Protein AF-A0A553HRM6-F1 (afdb_monomer_lite)

Sequence (158 aa):
MHLTSLVSAALALACGVYSIPKHFFEPLDFATGSVCDDTSWNLNSNARVPLVSDCEKLEQEMQNNRKKGFKLYGWQQDKDDAFLPIVFIGSCVFGVKVLNANNAPAIIANGDIADILHDAIRSYTNGNQVSAVMGDMTCRAYWGDYSQQGISWSIYNW

Foldseek 3Di:
DDDDDDDDDDPPPPPPPPPDPLKDKDKDFAPFLWFWDDKDKDFPVPFAWFFLVFLVVLLVVLVVQSRMWIWMDRDDADDPDDFQFDDGGDFKTKGKDWHHDDPFTFIGTSSNVSVVSVCQSVPQDDDRTRGKMKIKIWGDGPDDPDDIIIMIMIIGGD

Structure (mmCIF, N/CA/C/O backbone):
data_AF-A0A553HRM6-F1
#
_entry.id   AF-A0A553HRM6-F1
#
loop_
_atom_site.group_PDB
_atom_site.id
_atom_site.type_symbol
_atom_site.label_atom_id
_atom_site.label_alt_id
_atom_site.label_comp_id
_atom_site.label_asym_id
_atom_site.label_entity_id
_atom_site.label_seq_id
_atom_site.pdbx_PDB_ins_code
_atom_site.Cartn_x
_atom_site.Cartn_y
_atom_site.Cartn_z
_atom_site.occupancy
_atom_site.B_iso_or_equiv
_atom_site.auth_seq_id
_atom_site.auth_comp_id
_atom_site.auth_asym_id
_atom_site.auth_atom_id
_atom_site.pdbx_PDB_model_num
ATOM 1 N N . MET A 1 1 ? -48.644 -35.900 -49.454 1.00 40.00 1 MET A N 1
ATOM 2 C CA . MET A 1 1 ? -47.309 -35.284 -49.638 1.00 40.00 1 MET A CA 1
ATOM 3 C C . MET A 1 1 ? -47.235 -34.109 -48.674 1.00 40.00 1 MET A C 1
ATOM 5 O O . MET A 1 1 ? -47.969 -33.159 -48.871 1.00 40.00 1 MET A O 1
ATOM 9 N N . HIS A 1 2 ? -46.786 -34.327 -47.439 1.00 34.66 2 HIS A N 1
ATOM 10 C CA . HIS A 1 2 ? -45.392 -34.279 -46.962 1.00 34.66 2 HIS A CA 1
ATOM 11 C C . HIS A 1 2 ? -44.748 -32.881 -46.996 1.00 34.66 2 HIS A C 1
ATOM 13 O O . HIS A 1 2 ? -44.438 -32.402 -48.077 1.00 34.66 2 HIS A O 1
ATOM 19 N N . LEU A 1 3 ? -44.460 -32.387 -45.774 1.00 36.47 3 LEU A N 1
ATOM 20 C CA . LEU A 1 3 ? -43.343 -31.518 -45.349 1.00 36.47 3 LEU A CA 1
ATOM 21 C C . LEU A 1 3 ? -43.366 -30.058 -45.879 1.00 36.47 3 LEU A C 1
ATOM 23 O O . LEU A 1 3 ? -43.748 -29.808 -47.005 1.00 36.47 3 LEU A O 1
ATOM 27 N N . THR A 1 4 ? -42.998 -29.008 -45.138 1.00 43.38 4 THR A N 1
ATOM 28 C CA . THR A 1 4 ? -42.151 -28.916 -43.939 1.00 43.38 4 THR A CA 1
ATOM 29 C C . THR A 1 4 ? -42.339 -27.556 -43.266 1.00 43.38 4 THR A C 1
ATOM 31 O O . THR A 1 4 ? -42.417 -26.530 -43.934 1.00 43.38 4 THR A O 1
ATOM 34 N N . SER A 1 5 ? -42.350 -27.578 -41.936 1.00 46.34 5 SER A N 1
ATOM 35 C CA . SER A 1 5 ? -42.181 -26.429 -41.047 1.00 46.34 5 SER A CA 1
ATOM 36 C C . SER A 1 5 ? -40.773 -25.834 -41.200 1.00 46.34 5 SER A C 1
ATOM 38 O O . SER A 1 5 ? -39.804 -26.590 -41.259 1.00 46.34 5 SER A O 1
ATOM 40 N N . LEU A 1 6 ? -40.647 -24.506 -41.226 1.00 43.09 6 LEU A N 1
ATOM 41 C CA . LEU A 1 6 ? -39.373 -23.799 -41.055 1.00 43.09 6 LEU A CA 1
ATOM 42 C C . LEU A 1 6 ? -39.512 -22.864 -39.852 1.00 43.09 6 LEU A C 1
ATOM 44 O O . LEU A 1 6 ? -39.965 -21.728 -39.959 1.00 43.09 6 LEU A O 1
ATOM 48 N N . VAL A 1 7 ? -39.147 -23.389 -38.682 1.00 49.72 7 VAL A N 1
ATOM 49 C CA . VAL A 1 7 ? -38.871 -22.590 -37.488 1.00 49.72 7 VAL A CA 1
ATOM 50 C C . VAL A 1 7 ? -37.457 -22.043 -37.650 1.00 49.72 7 VAL A C 1
ATOM 52 O O . VAL A 1 7 ? -36.483 -22.784 -37.532 1.00 49.72 7 VAL A O 1
ATOM 55 N N . SER A 1 8 ? -37.337 -20.752 -37.945 1.00 47.84 8 SER A N 1
ATOM 56 C CA . SER A 1 8 ? -36.052 -20.056 -37.917 1.00 47.84 8 SER A CA 1
ATOM 57 C C . SER A 1 8 ? -35.619 -19.862 -36.465 1.00 47.84 8 SER A C 1
ATOM 59 O O . SER A 1 8 ? -36.085 -18.952 -35.783 1.00 47.84 8 SER A O 1
ATOM 61 N N . ALA A 1 9 ? -34.728 -20.726 -35.983 1.00 50.19 9 ALA A N 1
ATOM 62 C CA . ALA A 1 9 ? -34.003 -20.501 -34.741 1.00 50.19 9 ALA A CA 1
ATOM 63 C C . ALA A 1 9 ? -32.902 -19.462 -34.998 1.00 50.19 9 ALA A C 1
ATOM 65 O O . ALA A 1 9 ? -31.855 -19.771 -35.566 1.00 50.19 9 ALA A O 1
ATOM 66 N N . ALA A 1 10 ? -33.144 -18.213 -34.600 1.00 49.62 10 ALA A N 1
ATOM 67 C CA . ALA A 1 10 ? -32.094 -17.209 -34.517 1.00 49.62 10 ALA A CA 1
ATOM 68 C C . ALA A 1 10 ? -31.226 -17.517 -33.288 1.00 49.62 10 ALA A C 1
ATOM 70 O O . ALA A 1 10 ? -31.599 -17.219 -32.154 1.00 49.62 10 ALA A O 1
ATOM 71 N N . LEU A 1 11 ? -30.074 -18.151 -33.512 1.00 49.00 11 LEU A N 1
ATOM 72 C CA . LEU A 1 11 ? -29.038 -18.300 -32.497 1.00 49.00 11 LEU A CA 1
ATOM 73 C C . LEU A 1 11 ? -28.347 -16.937 -32.328 1.00 49.00 11 LEU A C 1
ATOM 75 O O . LEU A 1 11 ? -27.431 -16.590 -33.071 1.00 49.00 11 LEU A O 1
ATOM 79 N N . ALA A 1 12 ? -28.815 -16.131 -31.376 1.00 53.94 12 ALA A N 1
ATOM 80 C CA . ALA A 1 12 ? -28.085 -14.949 -30.942 1.00 53.94 12 ALA A CA 1
ATOM 81 C C . ALA A 1 12 ? -26.863 -15.412 -30.134 1.00 53.94 12 ALA A C 1
ATOM 83 O O . ALA A 1 12 ? -26.964 -15.727 -28.949 1.00 53.94 12 ALA A O 1
ATOM 84 N N . LEU A 1 13 ? -25.705 -15.482 -30.793 1.00 48.56 13 LEU A N 1
ATOM 85 C CA . LEU A 1 13 ? -24.406 -15.543 -30.132 1.00 48.56 13 LEU A CA 1
ATOM 86 C C . LEU A 1 13 ? -24.224 -14.237 -29.354 1.00 48.56 13 LEU A C 1
ATOM 88 O O . LEU A 1 13 ? -23.758 -13.233 -29.889 1.00 48.56 13 LEU A O 1
ATOM 92 N N . ALA A 1 14 ? -24.619 -14.245 -28.083 1.00 53.94 14 ALA A N 1
ATOM 93 C CA . ALA A 1 14 ? -24.162 -13.262 -27.121 1.00 53.94 14 ALA A CA 1
ATOM 94 C C . ALA A 1 14 ? -22.661 -13.499 -26.907 1.00 53.94 14 ALA A C 1
ATOM 96 O O . ALA A 1 14 ? -22.247 -14.178 -25.969 1.00 53.94 14 ALA A O 1
ATOM 97 N N . CYS A 1 15 ? -21.834 -12.974 -27.812 1.00 47.84 15 CYS A N 1
ATOM 98 C CA . CYS A 1 15 ? -20.437 -12.715 -27.511 1.00 47.84 15 CYS A CA 1
ATOM 99 C C . CYS A 1 15 ? -20.444 -11.696 -26.375 1.00 47.84 15 CYS A C 1
ATOM 101 O O . CYS A 1 15 ? -20.604 -10.497 -26.605 1.00 47.84 15 CYS A O 1
ATOM 103 N N . GLY A 1 16 ? -20.364 -12.193 -25.140 1.00 46.38 16 GLY A N 1
ATOM 104 C CA . GLY A 1 16 ? -20.125 -11.362 -23.976 1.00 46.38 16 GLY A CA 1
ATOM 105 C C . GLY A 1 16 ? -18.914 -10.497 -24.282 1.00 46.38 16 GLY A C 1
ATOM 106 O O . GLY A 1 16 ? -17.826 -11.014 -24.535 1.00 46.38 16 GLY A O 1
ATOM 107 N N . VAL A 1 17 ? -19.120 -9.184 -24.328 1.00 47.22 17 VAL A N 1
ATOM 108 C CA . VAL A 1 17 ? -18.020 -8.231 -24.352 1.00 47.22 17 VAL A CA 1
ATOM 109 C C . VAL A 1 17 ? -17.290 -8.456 -23.036 1.00 47.22 17 VAL A C 1
ATOM 111 O O . VAL A 1 17 ? -17.772 -8.063 -21.976 1.00 47.22 17 VAL A O 1
ATOM 114 N N . TYR A 1 18 ? -16.180 -9.186 -23.089 1.00 42.62 18 TYR A N 1
ATOM 115 C CA . TYR A 1 18 ? -15.303 -9.367 -21.948 1.00 42.62 18 TYR A CA 1
ATOM 116 C C . TYR A 1 18 ? -14.700 -7.989 -21.671 1.00 42.62 18 TYR A C 1
ATOM 118 O O . TYR A 1 18 ? -13.735 -7.578 -22.313 1.00 42.62 18 TYR A O 1
ATOM 126 N N . SER A 1 19 ? -15.341 -7.214 -20.794 1.00 45.19 19 SER A N 1
ATOM 127 C CA . SER A 1 19 ? -14.772 -5.971 -20.287 1.00 45.19 19 SER A CA 1
ATOM 128 C C . SER A 1 19 ? -13.563 -6.365 -19.449 1.00 45.19 19 SER A C 1
ATOM 130 O O . SER A 1 19 ? -13.701 -6.702 -18.275 1.00 45.19 19 SER A O 1
ATOM 132 N N . ILE A 1 20 ? -12.386 -6.387 -20.073 1.00 49.75 20 ILE A N 1
ATOM 133 C CA . ILE A 1 20 ? -11.106 -6.527 -19.378 1.00 49.75 20 ILE A CA 1
ATOM 134 C C . ILE A 1 20 ? -11.091 -5.447 -18.284 1.00 49.75 20 ILE A C 1
ATOM 136 O O . ILE A 1 20 ? -11.426 -4.296 -18.593 1.00 49.75 20 ILE A O 1
ATOM 140 N N . PRO A 1 21 ? -10.775 -5.778 -17.017 1.00 53.69 21 PRO A N 1
ATOM 141 C CA . PRO A 1 21 ? -10.611 -4.768 -15.981 1.00 53.69 21 PRO A CA 1
ATOM 142 C C . PRO A 1 21 ? -9.687 -3.672 -16.507 1.00 53.69 21 PRO A C 1
ATOM 144 O O . PRO A 1 21 ? -8.588 -3.973 -16.972 1.00 53.69 21 PRO A O 1
ATOM 147 N N . LYS A 1 22 ? -10.142 -2.411 -16.476 1.00 75.62 22 LYS A N 1
ATOM 148 C CA . LYS A 1 22 ? -9.363 -1.283 -17.011 1.00 75.62 22 LYS A CA 1
ATOM 149 C C . LYS A 1 22 ? -7.968 -1.237 -16.371 1.00 75.62 22 LYS A C 1
ATOM 151 O O . LYS A 1 22 ? -7.009 -0.908 -17.056 1.00 75.62 22 LYS A O 1
ATOM 156 N N . HIS A 1 23 ? -7.864 -1.643 -15.102 1.00 85.69 23 HIS A N 1
ATOM 157 C CA . HIS A 1 23 ? -6.617 -1.774 -14.354 1.00 85.69 23 HIS A CA 1
ATOM 158 C C . HIS A 1 23 ? -6.512 -3.158 -13.718 1.00 85.69 23 HIS A C 1
ATOM 160 O O . HIS A 1 23 ? -7.509 -3.705 -13.243 1.00 85.69 23 HIS A O 1
ATOM 166 N N . PHE A 1 24 ? -5.303 -3.705 -13.679 1.00 89.38 24 PHE A N 1
ATOM 167 C CA . PHE A 1 24 ? -5.020 -4.980 -13.030 1.00 89.38 24 PHE A CA 1
ATOM 168 C C . PHE A 1 24 ? -3.597 -4.996 -12.473 1.00 89.38 24 PHE A C 1
ATOM 170 O O . PHE A 1 24 ? -2.785 -4.113 -12.763 1.00 89.38 24 PHE A O 1
ATOM 177 N N . PHE A 1 25 ? -3.305 -6.008 -11.661 1.00 93.12 25 PHE A N 1
ATOM 178 C CA . PHE A 1 25 ? -1.984 -6.227 -11.099 1.00 93.12 25 PHE A CA 1
ATOM 179 C C . PHE A 1 25 ? -1.542 -7.678 -11.264 1.00 93.12 25 PHE A C 1
ATOM 181 O O . PHE A 1 25 ? -2.366 -8.590 -11.319 1.00 93.12 25 PHE A O 1
ATOM 188 N N . GLU A 1 26 ? -0.231 -7.884 -11.310 1.00 94.44 26 GLU A N 1
ATOM 189 C CA . GLU A 1 26 ? 0.388 -9.210 -11.319 1.00 94.44 26 GLU A CA 1
ATOM 190 C C . GLU A 1 26 ? 1.383 -9.329 -10.160 1.00 94.44 26 GLU A C 1
ATOM 192 O O . GLU A 1 26 ? 2.119 -8.370 -9.908 1.00 94.44 26 GLU A O 1
ATOM 197 N N . PRO A 1 27 ? 1.453 -10.478 -9.464 1.00 95.81 27 PRO A N 1
ATOM 198 C CA . PRO A 1 27 ? 2.465 -10.708 -8.439 1.00 95.81 27 PRO A CA 1
ATOM 199 C C . PRO A 1 27 ? 3.894 -10.599 -8.987 1.00 95.81 27 PRO A C 1
ATOM 201 O O . PRO A 1 27 ? 4.180 -10.996 -10.119 1.00 95.81 27 PRO A O 1
ATOM 204 N N . LEU A 1 28 ? 4.806 -10.101 -8.157 1.00 94.62 28 LEU A N 1
ATOM 205 C CA . LEU A 1 28 ? 6.224 -9.963 -8.470 1.00 94.62 28 LEU A CA 1
ATOM 206 C C . LEU A 1 28 ? 7.084 -10.264 -7.241 1.00 94.62 28 LEU A C 1
ATOM 208 O O . LEU A 1 28 ? 6.773 -9.818 -6.140 1.00 94.62 28 LEU A O 1
ATOM 212 N N . ASP A 1 29 ? 8.188 -10.976 -7.454 1.00 95.31 29 ASP A N 1
ATOM 213 C CA . ASP A 1 29 ? 9.260 -11.138 -6.476 1.00 95.31 29 ASP A CA 1
ATOM 214 C C . ASP A 1 29 ? 10.374 -10.109 -6.712 1.00 95.31 29 ASP A C 1
ATOM 216 O O . ASP A 1 29 ? 10.765 -9.818 -7.845 1.00 95.31 29 ASP A O 1
ATOM 220 N N . PHE A 1 30 ? 10.924 -9.597 -5.619 1.00 89.81 30 PHE A N 1
ATOM 221 C CA . PHE A 1 30 ? 11.960 -8.580 -5.581 1.00 89.81 30 PHE A CA 1
ATOM 222 C C . PHE A 1 30 ? 13.195 -9.093 -4.839 1.00 89.81 30 PHE A C 1
ATOM 224 O O . PHE A 1 30 ? 13.119 -9.850 -3.869 1.00 89.81 30 PHE A O 1
ATOM 231 N N . ALA A 1 31 ? 14.371 -8.621 -5.255 1.00 86.62 31 ALA A N 1
ATOM 232 C CA . ALA A 1 31 ? 15.597 -8.840 -4.489 1.00 86.62 31 ALA A CA 1
ATOM 233 C C . ALA A 1 31 ? 15.591 -8.041 -3.168 1.00 86.62 31 ALA A C 1
ATOM 235 O O . ALA A 1 31 ? 16.119 -8.506 -2.151 1.00 86.62 31 ALA A O 1
ATOM 236 N N . THR A 1 32 ? 14.978 -6.853 -3.187 1.00 87.56 32 THR A N 1
ATOM 237 C CA . THR A 1 32 ? 14.831 -5.926 -2.055 1.00 87.56 32 THR A CA 1
ATOM 238 C C . THR A 1 32 ? 13.391 -5.915 -1.542 1.00 87.56 32 THR A C 1
ATOM 240 O O . THR A 1 32 ? 12.482 -6.362 -2.225 1.00 87.56 32 THR A O 1
ATOM 243 N N . GLY A 1 33 ? 13.173 -5.431 -0.317 1.00 87.06 33 GLY A N 1
ATOM 244 C CA . GLY A 1 33 ? 11.822 -5.305 0.246 1.00 87.06 33 GLY A CA 1
ATOM 245 C C . GLY A 1 33 ? 11.129 -3.974 -0.055 1.00 87.06 33 GLY A C 1
ATOM 246 O O . GLY A 1 33 ? 9.982 -3.807 0.322 1.00 87.06 33 GLY A O 1
ATOM 247 N N . SER A 1 34 ? 11.829 -3.026 -0.671 1.00 91.38 34 SER A N 1
ATOM 248 C CA . SER A 1 34 ? 11.332 -1.684 -0.972 1.00 91.38 34 SER A CA 1
ATOM 249 C C . SER A 1 34 ? 11.883 -1.247 -2.325 1.00 91.38 34 SER A C 1
ATOM 251 O O . SER A 1 34 ? 13.036 -1.564 -2.669 1.00 91.38 34 SER A O 1
ATOM 253 N N . VAL A 1 35 ? 11.028 -0.595 -3.108 1.00 92.50 35 VAL A N 1
ATOM 254 C CA . VAL A 1 35 ? 11.330 -0.076 -4.450 1.00 92.50 35 VAL A CA 1
ATOM 255 C C . VAL A 1 35 ? 10.774 1.330 -4.679 1.00 92.50 35 VAL A C 1
ATOM 257 O O . VAL A 1 35 ? 10.882 1.837 -5.801 1.00 92.50 35 VAL A O 1
ATOM 260 N N . CYS A 1 36 ? 10.208 1.945 -3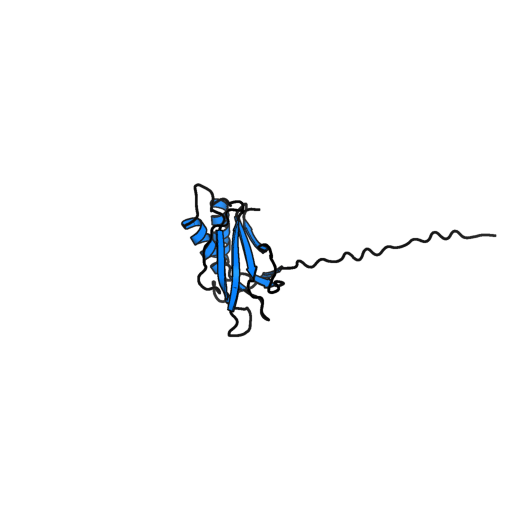.643 1.00 93.56 36 CYS A N 1
ATOM 261 C CA . CYS A 1 36 ? 9.652 3.286 -3.673 1.00 93.56 36 CYS A CA 1
ATOM 262 C C . CYS A 1 36 ? 10.421 4.241 -2.753 1.00 93.56 36 CYS A C 1
ATOM 264 O O . CYS A 1 36 ? 11.056 3.824 -1.787 1.00 93.56 36 CYS A O 1
ATOM 266 N N . ASP A 1 37 ? 10.382 5.520 -3.107 1.00 93.06 37 ASP A N 1
ATOM 267 C CA . ASP A 1 37 ? 10.893 6.632 -2.314 1.00 93.06 37 ASP A CA 1
ATOM 268 C C . ASP A 1 37 ? 9.839 7.072 -1.276 1.00 93.06 37 ASP A C 1
ATOM 270 O O . ASP A 1 37 ? 8.749 6.499 -1.184 1.00 93.06 37 ASP A O 1
ATOM 274 N N . ASP A 1 38 ? 10.152 8.122 -0.514 1.00 93.06 38 ASP A N 1
ATOM 275 C CA . ASP A 1 38 ? 9.252 8.696 0.488 1.00 93.06 38 ASP A CA 1
ATOM 276 C C . ASP A 1 38 ? 7.875 9.061 -0.090 1.00 93.06 38 ASP A C 1
ATOM 278 O O . ASP A 1 38 ? 7.724 9.470 -1.248 1.00 93.06 38 ASP A O 1
ATOM 282 N N . THR A 1 39 ? 6.860 8.971 0.769 1.00 96.25 39 THR A N 1
ATOM 283 C CA . THR A 1 39 ? 5.482 9.311 0.425 1.00 96.25 39 THR A CA 1
ATOM 284 C C . THR A 1 39 ? 5.016 10.622 1.052 1.00 96.25 39 THR A C 1
ATOM 286 O O . THR A 1 39 ? 5.379 10.979 2.173 1.00 96.25 39 THR A O 1
ATOM 289 N N . SER A 1 40 ? 4.124 11.316 0.347 1.00 97.06 40 SER A N 1
ATOM 290 C CA . SER A 1 40 ? 3.274 12.359 0.927 1.00 97.06 40 SER A CA 1
ATOM 291 C C . SER A 1 40 ? 2.089 11.764 1.700 1.00 97.06 40 SER A C 1
ATOM 293 O O . SER A 1 40 ? 1.792 10.577 1.578 1.00 97.06 40 SER A O 1
ATOM 295 N N . TRP A 1 41 ? 1.408 12.598 2.491 1.00 97.56 41 TRP A N 1
ATOM 296 C CA . TRP A 1 41 ? 0.272 12.194 3.319 1.00 97.56 41 TRP A CA 1
ATOM 297 C C . TRP A 1 41 ? -0.836 13.240 3.288 1.00 97.56 41 TRP A C 1
ATOM 299 O O . TRP A 1 41 ? -0.602 14.416 3.562 1.00 97.56 41 TRP A O 1
ATOM 309 N N . ASN A 1 42 ? -2.058 12.799 3.012 1.00 96.88 42 ASN A N 1
ATOM 310 C CA . ASN A 1 42 ? -3.268 13.608 3.016 1.00 96.88 42 ASN A CA 1
ATOM 311 C C . ASN A 1 42 ? -4.426 12.812 3.626 1.00 96.88 42 ASN A C 1
ATOM 313 O O . ASN A 1 42 ? -4.542 11.602 3.430 1.00 96.88 42 ASN A O 1
ATOM 317 N N . LEU A 1 43 ? -5.318 13.497 4.342 1.00 94.81 43 LEU A N 1
ATOM 318 C CA . LEU A 1 43 ? -6.561 12.887 4.812 1.00 94.81 43 LEU A CA 1
ATOM 319 C C . LEU A 1 43 ? -7.522 12.685 3.637 1.00 94.81 43 LEU A C 1
ATOM 321 O O . LEU A 1 43 ? -7.739 13.593 2.835 1.00 94.81 43 LEU A O 1
ATOM 325 N N . ASN A 1 44 ? -8.153 11.517 3.582 1.00 89.81 44 ASN A N 1
ATOM 326 C CA . ASN A 1 44 ? -9.240 11.219 2.661 1.00 89.81 44 ASN A CA 1
ATOM 327 C C . ASN A 1 44 ? -10.575 11.272 3.420 1.00 89.81 44 ASN A C 1
ATOM 329 O O . ASN A 1 44 ? -11.133 10.250 3.814 1.00 89.81 44 ASN A O 1
ATOM 333 N N . SER A 1 45 ? -11.091 12.482 3.647 1.00 85.62 45 SER A N 1
ATOM 334 C CA . SER A 1 45 ? -12.282 12.723 4.481 1.00 85.62 45 SER A CA 1
ATOM 335 C C . SER A 1 45 ? -13.585 12.122 3.942 1.00 85.62 45 SER A C 1
ATOM 337 O O . SER A 1 45 ? -14.570 12.058 4.674 1.00 85.62 45 SER A O 1
ATOM 339 N N . ASN A 1 46 ? -13.604 11.690 2.679 1.00 85.12 46 ASN A N 1
ATOM 340 C CA . ASN A 1 46 ? -14.786 11.124 2.027 1.00 85.12 46 ASN A CA 1
ATOM 341 C C . ASN A 1 46 ? -14.808 9.587 2.055 1.00 85.12 46 ASN A C 1
ATOM 343 O O . ASN A 1 46 ? -15.809 8.987 1.662 1.00 85.12 46 ASN A O 1
ATOM 347 N N . ALA A 1 47 ? -13.723 8.944 2.492 1.00 88.25 47 ALA A N 1
ATOM 348 C CA . ALA A 1 47 ? -13.623 7.494 2.566 1.00 88.25 47 ALA A CA 1
ATOM 349 C C . ALA A 1 47 ? -13.987 6.967 3.959 1.00 88.25 47 ALA A C 1
ATOM 351 O O . ALA A 1 47 ? -13.801 7.631 4.981 1.00 88.25 47 ALA A O 1
ATOM 352 N N . ARG A 1 48 ? -14.504 5.735 4.004 1.00 93.75 48 ARG A N 1
ATOM 353 C CA . ARG A 1 48 ? -14.724 5.033 5.270 1.00 93.75 48 ARG A CA 1
ATOM 354 C C . ARG A 1 48 ? -13.384 4.652 5.890 1.00 93.75 48 ARG A C 1
ATOM 356 O O . ARG A 1 48 ? -12.429 4.325 5.187 1.00 93.75 48 ARG A O 1
ATOM 363 N N . VAL A 1 49 ? -13.355 4.652 7.216 1.00 96.81 49 VAL A N 1
ATOM 364 C CA . VAL A 1 49 ? -12.156 4.371 8.008 1.00 96.81 49 VAL A CA 1
ATOM 365 C C . VAL A 1 49 ? -12.065 2.879 8.373 1.00 96.81 49 VAL A C 1
ATOM 367 O O . VAL A 1 49 ? -13.088 2.284 8.739 1.00 96.81 49 VAL A O 1
ATOM 370 N N . PRO A 1 50 ? -10.887 2.245 8.249 1.00 98.00 50 PRO A N 1
ATOM 371 C CA . PRO A 1 50 ? -10.666 0.866 8.680 1.00 98.00 50 PRO A CA 1
ATOM 372 C C . PRO A 1 50 ? -10.394 0.747 10.186 1.00 98.00 50 PRO A C 1
ATOM 374 O O . PRO A 1 50 ? -10.052 1.718 10.864 1.00 98.00 50 PRO A O 1
ATOM 377 N N . LEU A 1 51 ? -10.525 -0.470 10.717 1.00 98.44 51 LEU A N 1
ATOM 378 C CA . LEU A 1 51 ? -10.132 -0.805 12.085 1.00 98.44 51 LEU A CA 1
ATOM 379 C C . LEU A 1 51 ? -8.609 -0.946 12.196 1.00 98.44 51 LEU A C 1
ATOM 381 O O . LEU A 1 51 ? -7.976 -1.576 11.349 1.00 98.44 51 LEU A O 1
ATOM 385 N N . VAL A 1 52 ? -8.041 -0.450 13.300 1.00 98.62 52 VAL A N 1
ATOM 386 C CA . VAL A 1 52 ? -6.607 -0.594 13.628 1.00 98.62 52 VAL A CA 1
ATOM 387 C C . VAL A 1 52 ? -6.185 -2.060 13.604 1.00 98.62 52 VAL A C 1
ATOM 389 O O . VAL A 1 52 ? -5.221 -2.407 12.934 1.00 98.62 52 VAL A O 1
ATOM 392 N N . SER A 1 53 ? -6.958 -2.939 14.245 1.00 98.62 53 SER A N 1
ATOM 393 C CA . SER A 1 53 ? -6.628 -4.364 14.367 1.00 98.62 53 SER A CA 1
ATOM 394 C C . SER A 1 53 ? -6.612 -5.125 13.040 1.00 98.62 53 SER A C 1
ATOM 396 O O . SER A 1 53 ? -5.987 -6.180 12.938 1.00 98.62 53 SER A O 1
ATOM 398 N N . ASP A 1 54 ? -7.315 -4.633 12.023 1.00 98.69 54 ASP A N 1
ATOM 399 C CA . ASP A 1 54 ? -7.269 -5.203 10.681 1.00 98.69 54 ASP A CA 1
ATOM 400 C C . ASP A 1 54 ? -6.063 -4.669 9.901 1.00 98.69 54 ASP A C 1
ATOM 402 O O . ASP A 1 54 ? -5.401 -5.437 9.201 1.00 98.69 54 ASP A O 1
ATOM 406 N N . CYS A 1 55 ? -5.729 -3.386 10.075 1.00 98.75 55 CYS A N 1
ATOM 407 C CA . CYS A 1 55 ? -4.532 -2.803 9.478 1.00 98.75 55 CYS A CA 1
ATOM 408 C C . CYS A 1 55 ? -3.239 -3.376 10.067 1.00 98.75 55 CYS A C 1
ATOM 410 O O . CYS A 1 55 ? -2.326 -3.649 9.300 1.00 98.75 55 CYS A O 1
ATOM 412 N N . GLU A 1 56 ? -3.175 -3.655 11.371 1.00 98.81 56 GLU A N 1
ATOM 413 C CA . GLU A 1 56 ? -2.026 -4.328 12.003 1.00 98.81 56 GLU A CA 1
ATOM 414 C C . GLU A 1 56 ? -1.799 -5.738 11.428 1.00 98.81 56 GLU A C 1
ATOM 416 O O . GLU A 1 56 ? -0.666 -6.144 11.173 1.00 98.81 56 GLU A O 1
ATOM 421 N N . LYS A 1 57 ? -2.875 -6.496 11.164 1.00 98.81 57 LYS A N 1
ATOM 422 C CA . LYS A 1 57 ? -2.765 -7.817 10.515 1.00 98.81 57 LYS A CA 1
ATOM 423 C C . LYS A 1 57 ? -2.268 -7.695 9.081 1.00 98.81 57 LYS A C 1
ATOM 425 O O . LYS A 1 57 ? -1.452 -8.506 8.649 1.00 98.81 57 LYS A O 1
ATOM 430 N N . LEU A 1 58 ? -2.780 -6.713 8.336 1.00 98.75 58 LEU A N 1
ATOM 431 C CA . LEU A 1 58 ? -2.353 -6.478 6.961 1.00 98.75 58 LEU A CA 1
ATOM 432 C C . LEU A 1 58 ? -0.887 -6.038 6.914 1.00 98.75 58 LEU A C 1
ATOM 434 O O . LEU A 1 58 ? -0.126 -6.588 6.124 1.00 98.75 58 LEU A O 1
ATOM 438 N N . GLU A 1 59 ? -0.480 -5.121 7.795 1.00 98.81 59 GLU A N 1
ATOM 439 C CA . GLU A 1 59 ? 0.914 -4.713 7.978 1.00 98.81 59 GLU A CA 1
ATOM 440 C C . GLU A 1 59 ? 1.784 -5.945 8.227 1.00 98.81 59 GLU A C 1
ATOM 442 O O . GLU A 1 59 ? 2.746 -6.174 7.497 1.00 98.81 59 GLU A O 1
ATOM 447 N N . GLN A 1 60 ? 1.411 -6.790 9.191 1.00 98.75 60 GLN A N 1
ATOM 448 C CA . GLN A 1 60 ? 2.159 -8.000 9.517 1.00 98.75 60 GLN A CA 1
ATOM 449 C C . GLN A 1 60 ? 2.277 -8.962 8.323 1.00 98.75 60 GLN A C 1
ATOM 451 O O . GLN A 1 60 ? 3.352 -9.513 8.084 1.00 98.75 60 GLN A O 1
ATOM 456 N N . GLU A 1 61 ? 1.211 -9.158 7.545 1.00 98.56 61 GLU A N 1
ATOM 457 C CA . GLU A 1 61 ? 1.254 -10.006 6.348 1.00 98.56 61 GLU A CA 1
ATOM 458 C C . GLU A 1 61 ? 2.204 -9.438 5.283 1.00 98.56 61 GLU A C 1
ATOM 460 O O . GLU A 1 61 ? 2.987 -10.180 4.676 1.00 98.56 61 GLU A O 1
ATOM 465 N N . MET A 1 62 ? 2.194 -8.116 5.093 1.00 98.44 62 MET A N 1
ATOM 466 C CA . MET A 1 62 ? 3.109 -7.435 4.179 1.00 98.44 62 MET A CA 1
ATOM 467 C C . MET A 1 62 ? 4.561 -7.522 4.677 1.00 98.44 62 MET A C 1
ATOM 469 O O . MET A 1 62 ? 5.463 -7.814 3.888 1.00 98.44 62 MET A O 1
ATOM 473 N N . GLN A 1 63 ? 4.789 -7.391 5.990 1.00 98.12 63 GLN A N 1
ATOM 474 C CA . GLN A 1 63 ? 6.094 -7.581 6.638 1.00 98.12 63 GLN A CA 1
ATOM 475 C C . GLN A 1 63 ? 6.627 -9.021 6.485 1.00 98.12 63 GLN A C 1
ATOM 477 O O . GLN A 1 63 ? 7.806 -9.243 6.204 1.00 98.12 63 GLN A O 1
ATOM 482 N N . ASN A 1 64 ? 5.771 -10.033 6.605 1.00 98.19 64 ASN A N 1
ATOM 483 C CA . ASN A 1 64 ? 6.185 -11.430 6.428 1.00 98.19 64 ASN A CA 1
ATOM 484 C C . ASN A 1 64 ? 6.553 -11.752 4.971 1.00 98.19 64 ASN A C 1
ATOM 486 O O . ASN A 1 64 ? 7.330 -12.669 4.702 1.00 98.19 64 ASN A O 1
ATOM 490 N N . ASN A 1 65 ? 6.027 -10.972 4.025 1.00 97.38 65 ASN A N 1
ATOM 491 C CA . ASN A 1 65 ? 6.212 -11.159 2.593 1.00 97.38 65 ASN A CA 1
ATOM 492 C C . ASN A 1 65 ? 6.915 -9.965 1.926 1.00 97.38 65 ASN A C 1
ATOM 494 O O . ASN A 1 65 ? 6.668 -9.724 0.746 1.00 97.38 65 ASN A O 1
ATOM 498 N N . ARG A 1 66 ? 7.794 -9.227 2.629 1.00 97.19 66 ARG A N 1
ATOM 499 C CA . ARG A 1 66 ? 8.368 -7.947 2.138 1.00 97.19 66 ARG A CA 1
ATOM 500 C C . ARG A 1 66 ? 8.973 -7.994 0.739 1.00 97.19 66 ARG A C 1
ATOM 502 O O . ARG A 1 66 ? 8.953 -6.991 0.043 1.00 97.19 66 ARG A O 1
ATOM 509 N N . LYS A 1 67 ? 9.545 -9.134 0.345 1.00 96.50 67 LYS A N 1
ATOM 510 C CA . LYS A 1 67 ? 10.195 -9.330 -0.963 1.00 96.50 67 LYS A CA 1
ATOM 511 C C . LYS A 1 67 ? 9.228 -9.704 -2.089 1.00 96.50 67 LYS A C 1
ATOM 513 O O . LYS A 1 67 ? 9.676 -9.957 -3.197 1.00 96.50 67 LYS A O 1
ATOM 518 N N . LYS A 1 68 ? 7.929 -9.771 -1.821 1.00 97.56 68 LYS A N 1
ATOM 519 C CA . LYS A 1 68 ? 6.884 -9.887 -2.841 1.00 97.56 68 LYS A CA 1
ATOM 520 C C . LYS A 1 68 ? 6.282 -8.511 -3.103 1.00 97.56 68 LYS A C 1
ATOM 522 O O . LYS A 1 68 ? 6.568 -7.561 -2.382 1.00 97.56 68 LYS A O 1
ATOM 527 N N . GLY A 1 69 ? 5.425 -8.413 -4.101 1.00 96.81 69 GLY A N 1
ATOM 528 C CA . GLY A 1 69 ? 4.627 -7.231 -4.382 1.00 96.81 69 GLY A CA 1
ATOM 529 C C . GLY A 1 69 ? 3.975 -7.354 -5.744 1.00 96.81 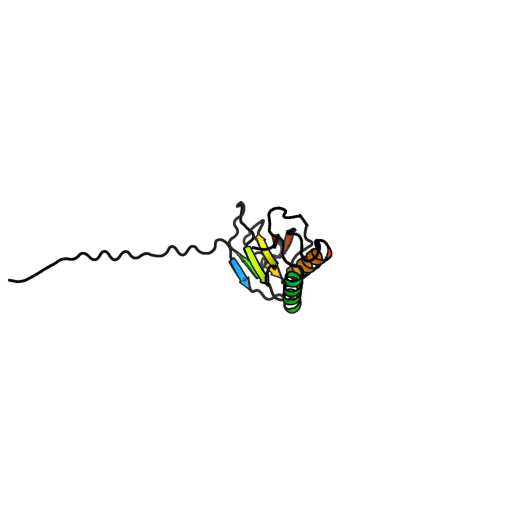69 GLY A C 1
ATOM 530 O O . GLY A 1 69 ? 3.594 -8.456 -6.146 1.00 96.81 69 GLY A O 1
ATOM 531 N N . PHE A 1 70 ? 3.843 -6.234 -6.449 1.00 96.69 70 PHE A N 1
ATOM 532 C CA . PHE A 1 70 ? 2.952 -6.150 -7.599 1.00 96.69 70 PHE A CA 1
ATOM 533 C C . PHE A 1 70 ? 3.541 -5.333 -8.745 1.00 96.69 70 PHE A C 1
ATOM 535 O O . PHE A 1 70 ? 4.160 -4.294 -8.519 1.00 96.69 70 PHE A O 1
ATOM 542 N N . LYS A 1 71 ? 3.286 -5.778 -9.978 1.00 94.56 71 LYS A N 1
ATOM 543 C CA . LYS A 1 71 ? 3.315 -4.943 -11.187 1.00 94.56 71 LYS A CA 1
ATOM 544 C C . LYS A 1 71 ? 1.920 -4.397 -11.439 1.00 94.56 71 LYS A C 1
ATOM 546 O O . LYS A 1 71 ? 0.949 -5.141 -11.318 1.00 94.56 71 LYS A O 1
ATOM 551 N N . LEU A 1 72 ? 1.828 -3.130 -11.819 1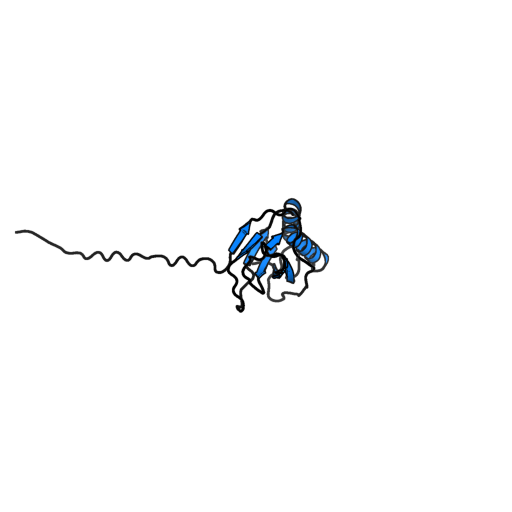.00 91.88 72 LEU A N 1
ATOM 552 C CA . LEU A 1 72 ? 0.573 -2.411 -12.017 1.00 91.88 72 LEU A CA 1
ATOM 553 C C . LEU A 1 72 ? 0.379 -2.075 -13.501 1.00 91.88 72 LEU A C 1
ATOM 555 O O . LEU A 1 72 ? 1.279 -1.527 -14.140 1.00 91.88 72 LEU A O 1
ATOM 559 N N . TYR A 1 73 ? -0.804 -2.382 -14.041 1.00 87.94 73 TYR A N 1
ATOM 560 C CA . TYR A 1 73 ? -1.117 -2.262 -15.466 1.00 87.94 73 TYR A CA 1
ATOM 561 C C . TYR A 1 73 ? -2.445 -1.557 -15.738 1.00 87.94 73 TYR A C 1
ATOM 563 O O . TYR A 1 73 ? -3.377 -1.601 -14.938 1.00 87.94 73 TYR A O 1
ATOM 571 N N . GLY A 1 74 ? -2.550 -0.988 -16.941 1.00 82.81 74 GLY A N 1
ATOM 572 C CA . GLY A 1 74 ? -3.816 -0.549 -17.535 1.00 82.81 74 GLY A CA 1
ATOM 573 C C . GLY A 1 74 ? -4.171 0.922 -17.319 1.00 82.81 74 GLY A C 1
ATOM 574 O O . GLY A 1 74 ? -5.096 1.421 -17.959 1.00 82.81 74 GLY A O 1
ATOM 575 N N . TRP A 1 75 ? -3.441 1.643 -16.464 1.00 83.06 75 TRP A N 1
ATOM 576 C CA . TRP A 1 75 ? -3.632 3.085 -16.309 1.00 83.06 75 TRP A CA 1
ATOM 577 C C . TRP A 1 75 ? -3.196 3.824 -17.576 1.00 83.06 75 TRP A C 1
ATOM 579 O O . TRP A 1 75 ? -2.132 3.558 -18.132 1.00 83.06 75 TRP A O 1
ATOM 589 N N . GLN A 1 76 ? -4.027 4.762 -18.024 1.00 70.44 76 GLN A N 1
ATOM 590 C CA . GLN A 1 76 ? -3.673 5.742 -19.048 1.00 70.44 76 GLN A CA 1
ATOM 591 C C . GLN A 1 76 ? -3.513 7.098 -18.367 1.00 70.44 76 GLN A C 1
ATOM 593 O O . GLN A 1 76 ? -4.251 7.406 -17.431 1.00 70.44 76 GLN A O 1
ATOM 598 N N . GLN A 1 77 ? -2.556 7.900 -18.832 1.00 60.16 77 GLN A N 1
ATOM 599 C CA . GLN A 1 77 ? -2.415 9.289 -18.403 1.00 60.16 77 GLN A CA 1
ATOM 600 C C . GLN A 1 77 ? -3.761 10.008 -18.663 1.00 60.16 77 GLN A C 1
ATOM 602 O O . GLN A 1 77 ? -4.327 9.846 -19.742 1.00 60.16 77 GLN A O 1
ATOM 607 N N . ASP A 1 78 ? -4.294 10.724 -17.666 1.00 51.44 78 ASP A N 1
ATOM 608 C CA . ASP A 1 78 ? -5.489 11.599 -17.738 1.00 51.44 78 ASP A CA 1
ATOM 609 C C . ASP A 1 78 ? -6.901 11.043 -17.435 1.00 51.44 78 ASP A C 1
ATOM 611 O O . ASP A 1 78 ? -7.871 11.526 -18.026 1.00 51.44 78 ASP A O 1
ATOM 615 N N . LYS A 1 79 ? -7.115 10.112 -16.486 1.00 55.78 79 LYS A N 1
ATOM 616 C CA . LYS A 1 79 ? -8.495 9.827 -16.008 1.00 55.78 79 LYS A CA 1
ATOM 617 C C . LYS A 1 79 ? -8.645 9.707 -14.489 1.00 55.78 79 LYS A C 1
ATOM 619 O O . LYS A 1 79 ? -7.765 9.193 -13.800 1.00 55.78 79 LYS A O 1
ATOM 624 N N . ASP A 1 80 ? -9.803 10.174 -14.008 1.00 62.69 80 ASP A N 1
ATOM 625 C CA . ASP A 1 80 ? -10.357 10.022 -12.653 1.00 62.69 80 ASP A CA 1
ATOM 626 C C . ASP A 1 80 ? -10.583 8.544 -12.309 1.00 62.69 80 ASP A C 1
ATOM 628 O O . ASP A 1 80 ? -11.704 8.038 -12.256 1.00 62.69 80 ASP A O 1
ATOM 632 N N . ASP A 1 81 ? -9.488 7.823 -12.125 1.00 70.62 81 ASP A N 1
ATOM 633 C CA . ASP A 1 81 ? -9.518 6.406 -11.829 1.00 70.62 81 ASP A CA 1
ATOM 634 C C . ASP A 1 81 ? -9.502 6.191 -10.316 1.00 70.62 81 ASP A C 1
ATOM 636 O O . ASP A 1 81 ? -8.628 6.689 -9.604 1.00 70.62 81 ASP A O 1
ATOM 640 N N . ALA A 1 82 ? -10.499 5.457 -9.819 1.00 82.38 82 ALA A N 1
ATOM 641 C CA . ALA A 1 82 ? -10.553 5.032 -8.427 1.00 82.38 82 ALA A CA 1
ATOM 642 C C . ALA A 1 82 ? -9.325 4.176 -8.075 1.00 82.38 82 ALA A C 1
ATOM 644 O O . ALA A 1 82 ? -8.765 3.487 -8.934 1.00 82.38 82 ALA A O 1
ATOM 645 N N . PHE A 1 83 ? -8.929 4.193 -6.800 1.00 90.38 83 PHE A N 1
ATOM 646 C CA . PHE A 1 83 ? -7.865 3.329 -6.298 1.00 90.38 83 PHE A CA 1
ATOM 647 C C . PHE A 1 83 ? -8.216 1.861 -6.552 1.00 90.38 83 PHE A C 1
ATOM 649 O O . PHE A 1 83 ? -9.243 1.380 -6.075 1.00 90.38 83 PHE A O 1
ATOM 656 N N . LEU A 1 84 ? -7.351 1.146 -7.273 1.00 91.75 84 LEU A N 1
ATOM 657 C CA . LEU A 1 84 ? -7.449 -0.299 -7.421 1.00 91.75 84 LEU A CA 1
ATOM 658 C C . LEU A 1 84 ? -6.999 -0.939 -6.106 1.00 91.75 84 LEU A C 1
ATOM 660 O O . LEU A 1 84 ? -5.839 -0.765 -5.729 1.00 91.75 84 LEU A O 1
ATOM 664 N N . PRO A 1 85 ? -7.859 -1.686 -5.407 1.00 95.00 85 PRO A N 1
ATOM 665 C CA . PRO A 1 85 ? -7.437 -2.434 -4.237 1.00 95.00 85 PRO A CA 1
ATOM 666 C C . PRO A 1 85 ? -6.479 -3.557 -4.630 1.00 95.00 85 PRO A C 1
ATOM 668 O O . PRO A 1 85 ? -6.811 -4.367 -5.496 1.00 95.00 85 PRO A O 1
ATOM 671 N N . ILE A 1 86 ? -5.314 -3.617 -3.985 1.00 96.38 86 ILE A N 1
ATOM 672 C CA . ILE A 1 86 ? -4.297 -4.640 -4.281 1.00 96.38 86 ILE A CA 1
ATOM 673 C C . ILE A 1 86 ? -4.097 -5.622 -3.130 1.00 96.38 86 ILE A C 1
ATOM 675 O O . ILE A 1 86 ? -3.818 -6.793 -3.373 1.00 96.38 86 ILE A O 1
ATOM 679 N N . VAL A 1 87 ? -4.310 -5.183 -1.888 1.00 97.75 87 VAL A N 1
ATOM 680 C CA . VAL A 1 87 ? -4.302 -6.048 -0.702 1.00 97.75 87 VAL A CA 1
ATOM 681 C C . VAL A 1 87 ? -5.345 -5.579 0.309 1.00 97.75 87 VAL A C 1
ATOM 683 O O . VAL A 1 87 ? -5.627 -4.384 0.419 1.00 97.75 87 VAL A O 1
ATOM 686 N N . PHE A 1 88 ? -5.932 -6.525 1.041 1.00 98.12 88 PHE A N 1
ATOM 687 C CA . PHE A 1 88 ? -6.897 -6.232 2.096 1.00 98.12 88 PHE A CA 1
ATOM 688 C C . PHE A 1 88 ? -6.953 -7.345 3.147 1.00 98.12 88 PHE A C 1
ATOM 690 O O . PHE A 1 88 ? -6.791 -8.522 2.825 1.00 98.12 88 PHE A O 1
ATOM 697 N N . ILE A 1 89 ? -7.234 -6.969 4.395 1.00 98.44 89 ILE A N 1
ATOM 698 C CA . ILE A 1 89 ? -7.637 -7.873 5.480 1.00 98.44 89 ILE A CA 1
ATOM 699 C C . ILE A 1 89 ? -8.762 -7.190 6.251 1.00 98.44 89 ILE A C 1
ATOM 701 O O . ILE A 1 89 ? -8.599 -6.067 6.719 1.00 98.44 89 ILE A O 1
ATOM 705 N N . GLY A 1 90 ? -9.900 -7.875 6.399 1.00 97.38 90 GLY A N 1
ATOM 706 C CA . GLY A 1 90 ? -11.060 -7.331 7.104 1.00 97.38 90 GLY A CA 1
ATOM 707 C C . GLY A 1 90 ? -11.495 -5.987 6.519 1.00 97.38 90 GLY A C 1
ATOM 708 O O . GLY A 1 90 ? -11.791 -5.894 5.331 1.00 97.38 90 GLY A O 1
ATOM 709 N N . SER A 1 91 ? -11.521 -4.959 7.363 1.00 98.19 91 SER A N 1
ATOM 710 C CA . SER A 1 91 ? -11.862 -3.584 6.984 1.00 98.19 91 SER A CA 1
ATOM 711 C C . SER A 1 91 ? -10.706 -2.780 6.385 1.00 98.19 91 SER A C 1
ATOM 713 O O . SER A 1 91 ? -10.965 -1.716 5.831 1.00 98.19 91 SER A O 1
ATOM 715 N N . CYS A 1 92 ? -9.456 -3.245 6.493 1.00 98.56 92 CYS A N 1
ATOM 716 C CA . CYS A 1 92 ? -8.287 -2.498 6.036 1.00 98.56 92 CYS A CA 1
ATOM 717 C C . CYS A 1 92 ? -7.925 -2.852 4.599 1.00 98.56 92 CYS A C 1
ATOM 719 O O . CYS A 1 92 ? -7.594 -4.000 4.293 1.00 98.56 92 CYS A O 1
ATOM 721 N N . VAL A 1 93 ? -7.965 -1.848 3.727 1.00 98.50 93 VAL A N 1
ATOM 722 C CA . VAL A 1 93 ? -7.687 -1.989 2.301 1.00 98.50 93 VAL A CA 1
ATOM 723 C C . VAL A 1 93 ? -6.583 -1.027 1.910 1.00 98.50 93 VAL A C 1
ATOM 725 O O . VAL A 1 93 ? -6.671 0.163 2.203 1.00 98.50 93 VAL A O 1
ATOM 728 N N . PHE A 1 94 ? -5.578 -1.541 1.206 1.00 98.31 94 PHE A N 1
ATOM 729 C CA . PHE A 1 94 ? -4.581 -0.733 0.522 1.00 98.31 94 PHE A CA 1
ATOM 730 C C . PHE A 1 94 ? -4.873 -0.735 -0.980 1.00 98.31 94 PHE A C 1
ATOM 732 O O . PHE A 1 94 ? -4.852 -1.782 -1.640 1.00 98.31 94 PHE A O 1
ATOM 739 N N . GLY A 1 95 ? -5.176 0.442 -1.520 1.00 96.31 95 GLY A N 1
ATOM 740 C CA . GLY A 1 95 ? -5.422 0.635 -2.945 1.00 96.31 95 GLY A CA 1
ATOM 741 C C . GLY A 1 95 ? -4.405 1.563 -3.588 1.00 96.31 95 GLY A C 1
ATOM 742 O O . GLY A 1 95 ? -3.844 2.426 -2.922 1.00 96.31 95 GLY A O 1
ATOM 743 N N . VAL A 1 96 ? -4.190 1.399 -4.892 1.00 94.75 96 VAL A N 1
ATOM 744 C CA . VAL A 1 96 ? -3.203 2.158 -5.671 1.00 94.75 96 VAL A CA 1
ATOM 745 C C . VAL A 1 96 ? -3.776 2.686 -6.980 1.00 94.75 96 VAL A C 1
ATOM 747 O O . VAL A 1 96 ? -4.742 2.155 -7.528 1.00 94.75 96 VAL A O 1
ATOM 750 N N . LYS A 1 97 ? -3.149 3.734 -7.500 1.00 91.12 97 LYS A N 1
ATOM 751 C CA . LYS A 1 97 ? -3.386 4.317 -8.818 1.00 91.12 97 LYS A CA 1
ATOM 752 C C . LYS A 1 97 ? -2.047 4.756 -9.398 1.00 91.12 97 LYS A C 1
ATOM 754 O O . LYS A 1 97 ? -1.279 5.423 -8.713 1.00 91.12 97 LYS A O 1
ATOM 759 N N . VAL A 1 98 ? -1.770 4.430 -10.656 1.00 90.31 98 VAL A N 1
ATOM 760 C CA . VAL A 1 98 ? -0.558 4.919 -11.335 1.00 90.31 98 VAL A CA 1
ATOM 761 C C . VAL A 1 98 ? -0.822 6.333 -11.862 1.00 90.31 98 VAL A C 1
ATOM 763 O O . VAL A 1 98 ? -1.825 6.564 -12.533 1.00 90.31 98 VAL A O 1
ATOM 766 N N . LEU A 1 99 ? 0.054 7.286 -11.532 1.00 86.81 99 LEU A N 1
ATOM 767 C CA . LEU A 1 99 ? -0.108 8.710 -11.860 1.00 86.81 99 LEU A CA 1
ATOM 768 C C . LEU A 1 99 ? 0.388 9.057 -13.269 1.00 86.81 99 LEU A C 1
ATOM 770 O O . LEU A 1 99 ? -0.222 9.857 -13.972 1.00 86.81 99 LEU A O 1
ATOM 774 N N . ASN A 1 100 ? 1.494 8.452 -13.689 1.00 78.00 100 ASN A N 1
ATOM 775 C CA . ASN A 1 100 ? 2.150 8.714 -14.967 1.00 78.00 100 ASN A CA 1
ATOM 776 C C . ASN A 1 100 ? 2.573 7.392 -15.609 1.00 78.00 100 ASN A C 1
ATOM 778 O O . ASN A 1 100 ? 3.738 7.004 -15.547 1.00 78.00 100 ASN A O 1
ATOM 782 N N . ALA A 1 101 ? 1.613 6.708 -16.230 1.00 69.62 101 ALA A N 1
ATOM 783 C CA . ALA A 1 101 ? 1.877 5.471 -16.949 1.00 69.62 101 ALA A CA 1
ATOM 784 C C . ALA A 1 101 ? 2.872 5.717 -18.094 1.00 69.62 101 ALA A C 1
ATOM 786 O O . ALA A 1 101 ? 2.637 6.557 -18.964 1.00 69.62 101 ALA A O 1
ATOM 787 N N . ASN A 1 102 ? 3.987 4.989 -18.087 1.00 73.00 102 ASN A N 1
ATOM 788 C CA . ASN A 1 102 ? 4.966 5.001 -19.169 1.00 73.00 102 ASN A CA 1
ATOM 789 C C . ASN A 1 102 ? 5.033 3.621 -19.865 1.00 73.00 102 ASN A C 1
ATOM 791 O O . ASN A 1 102 ? 4.160 2.776 -19.680 1.00 73.00 102 ASN A O 1
ATOM 795 N N . ASN A 1 103 ? 6.055 3.382 -20.695 1.00 77.00 103 ASN A N 1
ATOM 796 C CA . ASN A 1 103 ? 6.222 2.115 -21.429 1.00 77.00 103 ASN A CA 1
ATOM 797 C C . ASN A 1 103 ? 6.595 0.903 -20.539 1.00 77.00 103 ASN A C 1
ATOM 799 O O . ASN A 1 103 ? 6.740 -0.212 -21.045 1.00 77.00 103 ASN A O 1
ATOM 803 N N . ALA A 1 104 ? 6.790 1.101 -19.236 1.00 85.25 104 ALA A N 1
ATOM 804 C CA . ALA A 1 104 ? 7.121 0.083 -18.255 1.00 85.25 104 ALA A CA 1
ATOM 805 C C . ALA A 1 104 ? 6.100 0.096 -17.101 1.00 85.25 104 ALA A C 1
ATOM 807 O O . ALA A 1 104 ? 5.677 1.158 -16.651 1.00 85.25 104 ALA A O 1
ATOM 808 N N . PRO A 1 105 ? 5.685 -1.072 -16.587 1.00 87.38 105 PRO A N 1
ATOM 809 C CA . PRO A 1 105 ? 4.733 -1.108 -15.489 1.00 87.38 105 PRO A CA 1
ATOM 810 C C . PRO A 1 105 ? 5.366 -0.545 -14.214 1.00 87.38 105 PRO A C 1
ATOM 812 O O . PRO A 1 105 ? 6.527 -0.836 -13.893 1.00 87.38 105 PRO A O 1
ATOM 815 N N . ALA A 1 106 ? 4.573 0.227 -13.473 1.00 90.19 106 ALA A N 1
ATOM 816 C CA . ALA A 1 106 ? 4.909 0.625 -12.115 1.00 90.19 106 ALA A CA 1
ATOM 817 C C . ALA A 1 106 ? 4.939 -0.614 -11.212 1.00 90.19 106 ALA A C 1
ATOM 819 O O . ALA A 1 106 ? 4.155 -1.551 -11.400 1.00 90.19 106 ALA A O 1
ATOM 820 N N . ILE A 1 107 ? 5.843 -0.618 -10.238 1.00 93.38 107 ILE A N 1
ATOM 821 C CA . ILE A 1 107 ? 5.986 -1.701 -9.265 1.00 93.38 107 ILE A CA 1
ATOM 822 C C . ILE A 1 107 ? 5.916 -1.155 -7.849 1.00 93.38 107 ILE A C 1
ATOM 824 O O . ILE A 1 107 ? 6.402 -0.062 -7.581 1.00 93.38 107 ILE A O 1
ATOM 828 N N . ILE A 1 108 ? 5.330 -1.937 -6.948 1.00 96.00 108 ILE A N 1
ATOM 829 C CA . ILE A 1 108 ? 5.292 -1.651 -5.513 1.00 96.00 108 ILE A CA 1
ATOM 830 C C . ILE A 1 108 ? 5.607 -2.936 -4.751 1.00 96.00 108 ILE A C 1
ATOM 832 O O . ILE A 1 108 ? 5.037 -3.989 -5.060 1.00 96.00 108 ILE A O 1
ATOM 836 N N . ALA A 1 109 ? 6.540 -2.876 -3.800 1.00 97.06 109 ALA A N 1
ATOM 837 C CA . ALA A 1 109 ? 6.874 -4.020 -2.963 1.00 97.06 109 ALA A CA 1
ATOM 838 C C . ALA A 1 109 ? 6.018 -4.025 -1.693 1.00 97.06 109 ALA A C 1
ATOM 840 O O . ALA A 1 109 ? 5.570 -2.990 -1.200 1.00 97.06 109 ALA A O 1
ATOM 841 N N . ASN A 1 110 ? 5.831 -5.206 -1.116 1.00 98.31 110 ASN A N 1
ATOM 842 C CA . ASN A 1 110 ? 5.098 -5.366 0.130 1.00 98.31 110 ASN A CA 1
ATOM 843 C C . ASN A 1 110 ? 5.774 -4.630 1.286 1.00 98.31 110 ASN A C 1
ATOM 845 O O . ASN A 1 110 ? 5.077 -4.192 2.190 1.00 98.31 110 ASN A O 1
ATOM 849 N N . GLY A 1 111 ? 7.101 -4.459 1.285 1.00 98.06 111 GLY A N 1
ATOM 850 C CA . GLY A 1 111 ? 7.735 -3.637 2.314 1.00 98.06 111 GLY A CA 1
ATOM 851 C C . GLY A 1 111 ? 7.376 -2.156 2.206 1.00 98.06 111 GLY A C 1
ATOM 852 O O . GLY A 1 111 ? 7.163 -1.557 3.250 1.00 98.06 111 GLY A O 1
ATOM 853 N N . ASP A 1 112 ? 7.192 -1.602 1.000 1.00 98.00 112 ASP A N 1
ATOM 854 C CA . ASP A 1 112 ? 6.688 -0.226 0.839 1.00 98.00 112 ASP A CA 1
ATOM 855 C C . ASP A 1 112 ? 5.264 -0.107 1.422 1.00 98.00 112 ASP A C 1
ATOM 857 O O . ASP A 1 112 ? 4.964 0.803 2.190 1.00 98.00 112 ASP A O 1
ATOM 861 N N . ILE A 1 113 ? 4.394 -1.084 1.127 1.00 98.56 113 ILE A N 1
ATOM 862 C CA . ILE A 1 113 ? 3.026 -1.144 1.675 1.00 98.56 113 ILE A CA 1
ATOM 863 C C . ILE A 1 113 ? 3.052 -1.268 3.205 1.00 98.56 113 ILE A C 1
ATOM 865 O O . ILE A 1 113 ? 2.280 -0.604 3.895 1.00 98.56 113 ILE A O 1
ATOM 869 N N . ALA A 1 114 ? 3.925 -2.121 3.740 1.00 98.56 114 ALA A N 1
ATOM 870 C CA . ALA A 1 114 ? 4.040 -2.354 5.172 1.00 98.56 114 ALA A CA 1
ATOM 871 C C . ALA A 1 114 ? 4.504 -1.101 5.920 1.00 98.56 114 ALA A C 1
ATOM 873 O O . ALA A 1 114 ? 3.957 -0.791 6.973 1.00 98.56 114 ALA A O 1
ATOM 874 N N . ASP A 1 115 ? 5.474 -0.375 5.367 1.00 98.31 115 ASP A N 1
ATOM 875 C CA . ASP A 1 115 ? 6.010 0.836 5.986 1.00 98.31 115 ASP A CA 1
ATOM 876 C C . ASP A 1 115 ? 4.947 1.955 5.984 1.00 98.31 115 ASP A C 1
ATOM 878 O O . ASP A 1 115 ? 4.746 2.627 6.996 1.00 98.31 115 ASP A O 1
ATOM 882 N N . ILE A 1 116 ? 4.145 2.065 4.916 1.00 98.56 116 ILE A N 1
ATOM 883 C CA . ILE A 1 116 ? 2.996 2.985 4.873 1.00 98.56 116 ILE A CA 1
ATOM 884 C C . ILE A 1 116 ? 1.912 2.580 5.880 1.00 98.56 116 ILE A C 1
ATOM 886 O O . ILE A 1 116 ? 1.380 3.431 6.589 1.00 98.56 116 ILE A O 1
ATOM 890 N N . LEU A 1 117 ? 1.561 1.296 5.984 1.00 98.69 117 LEU A N 1
ATOM 891 C CA . LEU A 1 117 ? 0.583 0.846 6.983 1.00 98.69 117 LEU A CA 1
ATOM 892 C C . LEU A 1 117 ? 1.065 1.151 8.405 1.00 98.69 117 LEU A C 1
ATOM 894 O O . LEU A 1 117 ? 0.289 1.677 9.204 1.00 98.69 117 LEU A O 1
ATOM 898 N N . HIS A 1 118 ? 2.342 0.893 8.689 1.00 98.56 118 HIS A N 1
ATOM 899 C CA . HIS A 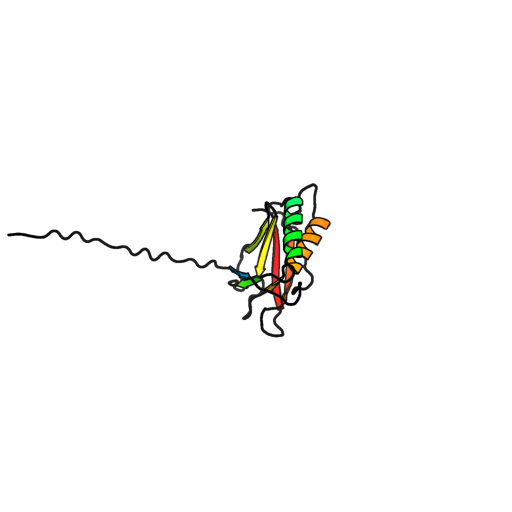1 118 ? 2.967 1.185 9.974 1.00 98.56 118 HIS A CA 1
ATOM 900 C C . HIS A 1 118 ? 2.836 2.668 10.353 1.00 98.56 118 HIS A C 1
ATOM 902 O O . HIS A 1 118 ? 2.339 3.013 11.432 1.00 98.56 118 HIS A O 1
ATOM 908 N N . ASP A 1 119 ? 3.229 3.560 9.442 1.00 98.38 119 ASP A N 1
ATOM 909 C CA . ASP A 1 119 ? 3.185 5.004 9.669 1.00 98.38 119 ASP A CA 1
ATOM 910 C C . ASP A 1 119 ? 1.748 5.529 9.784 1.00 98.38 119 ASP A C 1
ATOM 912 O O . ASP A 1 119 ? 1.467 6.397 10.623 1.00 98.38 119 ASP A O 1
ATOM 916 N N . ALA A 1 120 ? 0.818 4.956 9.010 1.00 98.00 120 ALA A N 1
ATOM 917 C CA . ALA A 1 120 ? -0.604 5.265 9.083 1.00 98.00 120 ALA A CA 1
ATOM 918 C C . ALA A 1 120 ? -1.191 4.902 10.454 1.00 98.00 120 ALA A C 1
ATOM 920 O O . ALA A 1 120 ? -1.823 5.738 11.103 1.00 98.00 120 ALA A O 1
ATOM 921 N N . ILE A 1 121 ? -0.939 3.678 10.927 1.00 98.50 121 ILE A N 1
ATOM 922 C CA . ILE A 1 121 ? -1.396 3.199 12.237 1.00 98.50 121 ILE A CA 1
ATOM 923 C C . ILE A 1 121 ? -0.820 4.080 13.349 1.00 98.50 121 ILE A C 1
ATOM 925 O O . ILE A 1 121 ? -1.545 4.503 14.250 1.00 98.50 121 ILE A O 1
ATOM 929 N N . ARG A 1 122 ? 0.468 4.418 13.281 1.00 98.12 122 ARG A N 1
ATOM 930 C CA . ARG A 1 122 ? 1.127 5.211 14.322 1.00 98.12 122 ARG A CA 1
ATOM 931 C C . ARG A 1 122 ? 0.649 6.664 14.374 1.00 98.12 122 ARG A C 1
ATOM 933 O O . ARG A 1 122 ? 0.552 7.226 15.464 1.00 98.12 122 ARG A O 1
ATOM 940 N N . SER A 1 123 ? 0.383 7.275 13.221 1.00 97.56 123 SER A N 1
ATOM 941 C CA . SER A 1 123 ? 0.220 8.734 13.119 1.00 97.56 123 SER A CA 1
ATOM 942 C C . SER A 1 123 ? -1.217 9.188 12.862 1.00 97.56 123 SER A C 1
ATOM 944 O O . SER A 1 123 ? -1.542 10.345 13.120 1.00 97.56 123 SER A O 1
ATOM 946 N N . TYR A 1 124 ? -2.086 8.294 12.382 1.00 96.94 124 TYR A N 1
ATOM 947 C CA . TYR A 1 124 ? -3.443 8.630 11.937 1.00 96.94 124 TYR A CA 1
ATOM 948 C C . TYR A 1 124 ? -4.538 7.827 12.649 1.00 96.94 124 TYR A C 1
ATOM 950 O O . TYR A 1 124 ? -5.697 7.841 12.223 1.00 96.94 124 TYR A O 1
ATOM 958 N N . THR A 1 125 ? -4.206 7.161 13.755 1.00 97.19 125 THR A N 1
ATOM 959 C CA . THR A 1 125 ? -5.176 6.439 14.586 1.00 97.19 125 THR A CA 1
ATOM 960 C C . THR A 1 125 ? -5.994 7.379 15.468 1.00 97.19 125 THR A C 1
ATOM 962 O O . THR A 1 125 ? -5.463 8.257 16.147 1.00 97.19 125 THR A O 1
ATOM 965 N N . ASN A 1 126 ? -7.304 7.136 15.509 1.00 95.38 126 ASN A N 1
ATOM 966 C CA . ASN A 1 126 ? -8.234 7.735 16.454 1.00 95.38 126 ASN A CA 1
ATOM 967 C C . ASN A 1 126 ? -9.098 6.632 17.083 1.00 95.38 126 ASN A C 1
ATOM 969 O O . ASN A 1 126 ? -9.966 6.045 16.434 1.00 95.38 126 ASN A O 1
ATOM 973 N N . GLY A 1 127 ? -8.841 6.320 18.355 1.00 96.00 127 GLY A N 1
ATOM 974 C CA . GLY A 1 127 ? -9.487 5.198 19.034 1.00 96.00 127 GLY A CA 1
ATOM 975 C C . GLY A 1 127 ? -9.074 3.858 18.421 1.00 96.00 127 GLY A C 1
ATOM 976 O O . GLY A 1 127 ? -7.895 3.524 18.400 1.00 96.00 127 GLY A O 1
ATOM 977 N N . ASN A 1 128 ? -10.045 3.080 17.943 1.00 97.38 128 ASN A N 1
ATOM 978 C CA . ASN A 1 128 ? -9.818 1.775 17.312 1.00 97.38 128 ASN A CA 1
ATOM 979 C C . ASN A 1 128 ? -9.834 1.826 15.774 1.00 97.38 128 ASN A C 1
ATOM 981 O O . ASN A 1 128 ? -9.912 0.775 15.135 1.00 97.38 128 ASN A O 1
ATOM 985 N N . GLN A 1 129 ? -9.788 3.022 15.184 1.00 98.00 129 GLN A N 1
ATOM 986 C CA . GLN A 1 129 ? -9.832 3.236 13.739 1.00 98.00 129 GLN A CA 1
ATOM 987 C C . GLN A 1 129 ? -8.587 3.977 13.254 1.00 98.00 129 GLN A C 1
ATOM 989 O O . GLN A 1 129 ? -8.100 4.886 13.926 1.00 98.00 129 GLN A O 1
ATOM 994 N N . VAL A 1 130 ? -8.107 3.614 12.066 1.00 97.62 130 VAL A N 1
ATOM 995 C CA . VAL A 1 130 ? -7.107 4.397 11.329 1.00 97.62 130 VAL A CA 1
ATOM 996 C C . VAL A 1 130 ? -7.871 5.353 10.424 1.00 97.62 130 VAL A C 1
ATOM 998 O O . VAL A 1 130 ? -8.770 4.928 9.703 1.00 97.62 130 VAL A O 1
ATOM 1001 N N . SER A 1 131 ? -7.559 6.647 10.463 1.00 97.56 131 SER A N 1
ATOM 1002 C CA . SER A 1 131 ?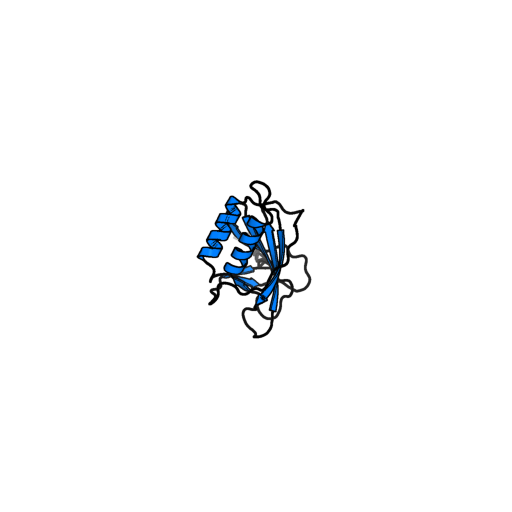 -8.180 7.613 9.550 1.00 97.56 131 SER A CA 1
ATOM 1003 C C . SER A 1 131 ? -7.921 7.196 8.105 1.00 97.56 131 SER A C 1
ATOM 1005 O O . SER A 1 131 ? -6.838 6.712 7.782 1.00 97.56 131 SER A O 1
ATOM 1007 N N . ALA A 1 132 ? -8.892 7.412 7.219 1.00 96.62 132 ALA A N 1
ATOM 1008 C CA . ALA A 1 132 ? -8.660 7.178 5.806 1.00 96.62 132 ALA A CA 1
ATOM 1009 C C . ALA A 1 132 ? -7.630 8.196 5.307 1.00 96.62 132 ALA A C 1
ATOM 1011 O O . ALA A 1 132 ? -7.801 9.411 5.461 1.00 96.62 132 ALA A O 1
ATOM 1012 N N . VAL A 1 133 ? -6.545 7.689 4.739 1.00 97.62 133 VAL A N 1
ATOM 1013 C CA . VAL A 1 133 ? -5.392 8.476 4.299 1.00 97.62 133 VAL A CA 1
ATOM 1014 C C . VAL A 1 133 ? -5.013 8.086 2.884 1.00 97.62 133 VAL A C 1
ATOM 1016 O O . VAL A 1 133 ? -5.308 6.983 2.416 1.00 97.62 133 VAL A O 1
ATOM 1019 N N . MET A 1 134 ? -4.395 9.020 2.182 1.00 97.06 134 MET A N 1
ATOM 1020 C CA . MET A 1 134 ? -3.865 8.820 0.844 1.00 97.06 134 MET A CA 1
ATOM 1021 C C . MET A 1 134 ? -2.581 9.612 0.670 1.00 97.06 134 MET A C 1
ATOM 1023 O O . MET A 1 134 ? -2.328 10.577 1.392 1.00 97.06 134 MET A O 1
ATOM 1027 N N . GLY A 1 135 ? -1.797 9.232 -0.319 1.00 96.31 135 GLY A N 1
ATOM 1028 C CA . GLY A 1 135 ? -0.540 9.885 -0.609 1.00 96.31 135 GLY A CA 1
ATOM 1029 C C . GLY A 1 135 ? -0.047 9.530 -1.989 1.00 96.31 135 GLY A C 1
ATOM 1030 O O . GLY A 1 135 ? -0.563 8.628 -2.643 1.00 96.31 135 GLY A O 1
ATOM 1031 N N . ASP A 1 136 ? 0.978 10.251 -2.397 1.00 95.62 136 ASP A N 1
ATOM 1032 C CA . ASP A 1 136 ? 1.708 10.014 -3.628 1.00 95.62 136 ASP A CA 1
ATOM 1033 C C . ASP A 1 136 ? 3.164 9.722 -3.281 1.00 95.62 136 ASP A C 1
ATOM 1035 O O . ASP A 1 136 ? 3.752 10.398 -2.430 1.00 95.62 136 ASP A O 1
ATOM 1039 N N . MET A 1 137 ? 3.731 8.734 -3.964 1.00 94.94 137 MET A N 1
ATOM 1040 C CA . MET A 1 137 ? 5.131 8.338 -3.876 1.00 94.94 137 MET A CA 1
ATOM 1041 C C . MET A 1 137 ? 5.689 8.079 -5.273 1.00 94.94 137 MET A C 1
ATOM 1043 O O . MET A 1 137 ? 4.946 7.887 -6.241 1.00 94.94 137 MET A O 1
ATOM 1047 N N . THR A 1 138 ? 7.011 8.026 -5.369 1.00 93.06 138 THR A N 1
ATOM 1048 C CA . THR A 1 138 ? 7.695 7.634 -6.599 1.00 93.06 138 THR A CA 1
ATOM 1049 C C . THR A 1 138 ? 8.290 6.248 -6.438 1.00 93.06 138 THR A C 1
ATOM 1051 O O . THR A 1 138 ? 9.000 5.988 -5.478 1.00 93.06 138 THR A O 1
ATOM 1054 N N . CYS A 1 139 ? 8.028 5.359 -7.386 1.00 91.75 139 CYS A N 1
ATOM 1055 C CA . CYS A 1 139 ? 8.543 3.999 -7.402 1.00 91.75 139 CYS A CA 1
ATOM 1056 C C . CYS A 1 139 ? 9.397 3.745 -8.638 1.00 91.75 139 CYS A C 1
ATOM 1058 O O . CYS A 1 139 ? 9.303 4.438 -9.656 1.00 91.75 139 CYS A O 1
ATOM 1060 N N . ARG A 1 140 ? 10.246 2.722 -8.572 1.00 88.56 140 ARG A N 1
ATOM 1061 C CA . ARG A 1 140 ? 10.970 2.233 -9.751 1.00 88.56 140 ARG A CA 1
ATOM 1062 C C . ARG A 1 140 ? 9.982 1.691 -10.791 1.00 88.56 140 ARG A C 1
ATOM 1064 O O . ARG A 1 140 ? 8.910 1.203 -10.444 1.00 88.56 140 ARG A O 1
ATOM 1071 N N . ALA A 1 141 ? 10.347 1.741 -12.068 1.00 84.88 141 ALA A N 1
ATOM 1072 C CA . ALA A 1 141 ? 9.702 0.908 -13.080 1.00 84.88 141 ALA A CA 1
ATOM 1073 C C . ALA A 1 141 ? 10.301 -0.502 -13.069 1.00 84.88 141 ALA A C 1
ATOM 1075 O O . ALA A 1 141 ? 11.453 -0.698 -12.680 1.00 84.88 141 ALA A O 1
ATOM 1076 N N . TYR A 1 142 ? 9.532 -1.489 -13.533 1.00 82.62 142 TYR A N 1
ATOM 1077 C CA . TYR A 1 142 ? 10.012 -2.871 -13.602 1.00 82.62 142 TYR A CA 1
ATOM 1078 C C . TYR A 1 142 ? 11.193 -3.064 -14.578 1.00 82.62 142 TYR A C 1
ATOM 1080 O O . TYR A 1 142 ? 12.073 -3.883 -14.320 1.00 82.62 142 TYR A O 1
ATOM 1088 N N . TRP A 1 143 ? 11.233 -2.311 -15.684 1.00 78.62 143 TRP A N 1
ATOM 1089 C CA . TRP A 1 143 ? 12.349 -2.285 -16.637 1.00 78.62 143 TRP A CA 1
ATOM 1090 C C . TRP A 1 143 ? 12.560 -0.874 -17.201 1.00 78.62 143 TRP A C 1
ATOM 1092 O O . TRP A 1 143 ? 11.628 -0.074 -17.248 1.00 78.62 143 TRP A O 1
ATOM 1102 N N . GLY A 1 144 ? 13.776 -0.593 -17.677 1.00 64.19 144 GLY A N 1
ATOM 1103 C CA . GLY A 1 144 ? 14.178 0.721 -18.185 1.00 64.19 144 GLY A CA 1
ATOM 1104 C C . GLY A 1 144 ? 14.853 1.547 -17.093 1.00 64.19 144 GLY A C 1
ATOM 1105 O O . GLY A 1 144 ? 14.197 2.037 -16.179 1.00 64.19 144 GLY A O 1
ATOM 1106 N N . ASP A 1 145 ? 16.171 1.705 -17.205 1.00 55.22 145 ASP A N 1
ATOM 1107 C CA . ASP A 1 145 ? 17.080 2.104 -16.116 1.00 55.22 145 ASP A CA 1
ATOM 1108 C C . ASP A 1 145 ? 16.850 3.497 -15.493 1.00 55.22 145 ASP A C 1
ATOM 1110 O O . ASP A 1 145 ? 17.540 3.856 -14.543 1.00 55.22 145 ASP A O 1
ATOM 1114 N N . TYR A 1 146 ? 15.884 4.291 -15.971 1.00 55.72 146 TYR A N 1
ATOM 1115 C CA . TYR A 1 146 ? 15.722 5.691 -15.548 1.00 55.72 146 TYR A CA 1
ATOM 1116 C C . TYR A 1 146 ? 14.282 6.187 -15.447 1.00 55.72 146 TYR A C 1
ATOM 1118 O O . TYR A 1 146 ? 14.060 7.380 -15.244 1.00 55.72 146 TYR A O 1
ATOM 1126 N N . SER A 1 147 ? 13.283 5.318 -15.597 1.00 69.19 147 SER A N 1
ATOM 1127 C CA . SER A 1 147 ? 11.902 5.785 -15.593 1.00 69.19 147 SER A CA 1
ATOM 1128 C C . SER A 1 147 ? 11.244 5.521 -14.243 1.00 69.19 147 SER A C 1
ATOM 1130 O O . SER A 1 147 ? 10.771 4.423 -13.969 1.00 69.19 147 SER A O 1
ATOM 1132 N N . GLN A 1 148 ? 11.243 6.533 -13.384 1.00 82.75 148 GLN A N 1
ATOM 1133 C CA . GLN A 1 148 ? 10.437 6.542 -12.171 1.00 82.75 148 GLN A CA 1
ATOM 1134 C C . GLN A 1 148 ? 8.935 6.583 -12.518 1.00 82.75 148 GLN A C 1
ATOM 1136 O O . GLN A 1 148 ? 8.515 7.164 -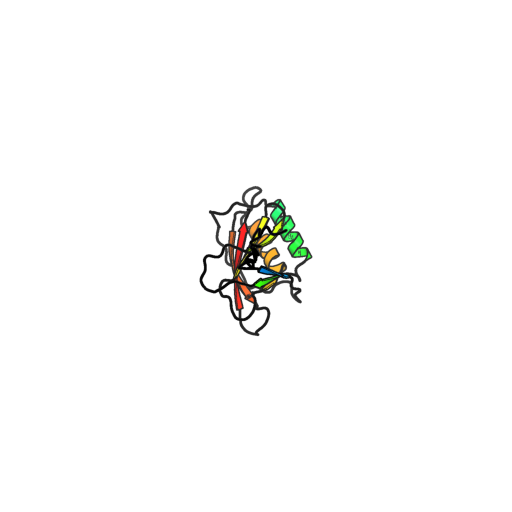13.527 1.00 82.75 148 GLN A O 1
ATOM 1141 N N . GLN A 1 149 ? 8.120 5.928 -11.698 1.00 87.31 149 GLN A N 1
ATOM 1142 C CA . GLN A 1 149 ? 6.669 5.849 -11.822 1.00 87.31 149 GLN A CA 1
ATOM 1143 C C . GLN A 1 149 ? 6.026 6.379 -10.547 1.00 87.31 149 GLN A C 1
ATOM 1145 O O . GLN A 1 149 ? 6.251 5.857 -9.463 1.00 87.31 149 GLN A O 1
ATOM 1150 N N . GLY A 1 150 ? 5.226 7.426 -10.679 1.00 90.62 150 GLY A N 1
ATOM 1151 C CA . GLY A 1 150 ? 4.399 7.957 -9.612 1.00 90.62 150 GLY A CA 1
ATOM 1152 C C . GLY A 1 150 ? 3.243 7.009 -9.326 1.00 90.62 150 GLY A C 1
ATOM 1153 O O . GLY A 1 150 ? 2.500 6.615 -10.231 1.00 90.62 150 GLY A O 1
ATOM 1154 N N . ILE A 1 151 ? 3.088 6.661 -8.056 1.00 92.69 151 ILE A N 1
ATOM 1155 C CA . ILE A 1 151 ? 1.971 5.883 -7.538 1.00 92.69 151 ILE A CA 1
ATOM 1156 C C . ILE A 1 151 ? 1.262 6.744 -6.503 1.00 92.69 151 ILE A C 1
ATOM 1158 O O . ILE A 1 151 ? 1.876 7.218 -5.553 1.00 92.69 151 ILE A O 1
ATOM 1162 N N . SER A 1 152 ? -0.043 6.900 -6.677 1.00 94.75 152 SER A N 1
ATOM 1163 C CA . SER A 1 152 ? -0.931 7.332 -5.609 1.00 94.75 152 SER A CA 1
ATOM 1164 C C . SER A 1 152 ? -1.443 6.101 -4.877 1.00 94.75 152 SER A C 1
ATOM 1166 O O . SER A 1 152 ? -1.768 5.094 -5.512 1.00 94.75 152 SER A O 1
ATOM 1168 N N . TRP A 1 153 ? -1.562 6.166 -3.561 1.00 96.25 153 TRP A N 1
ATOM 1169 C CA . TRP A 1 153 ? -2.081 5.087 -2.725 1.00 96.25 153 TRP A CA 1
ATOM 1170 C C . TRP A 1 153 ? -3.110 5.606 -1.724 1.00 96.25 153 TRP A C 1
ATOM 1172 O O . TRP A 1 153 ? -3.166 6.799 -1.428 1.00 96.25 153 TRP A O 1
ATOM 1182 N N . SER A 1 154 ? -3.934 4.705 -1.190 1.00 97.31 154 SER A N 1
ATOM 1183 C CA . SER A 1 154 ? -4.868 5.018 -0.110 1.00 97.31 154 SER A CA 1
ATOM 1184 C C . SER A 1 154 ? -5.102 3.827 0.816 1.00 97.31 154 SER A C 1
ATOM 1186 O O . SER A 1 154 ? -5.196 2.687 0.356 1.00 97.31 154 SER A O 1
ATOM 1188 N N . ILE A 1 155 ? -5.240 4.121 2.112 1.00 98.19 155 ILE A N 1
ATOM 1189 C CA . ILE A 1 155 ? -5.711 3.204 3.154 1.00 98.19 155 ILE A CA 1
ATOM 1190 C C . ILE A 1 155 ? -7.148 3.588 3.512 1.00 98.19 155 ILE A C 1
ATOM 1192 O O . ILE A 1 155 ? -7.404 4.720 3.928 1.00 98.19 155 ILE A O 1
ATOM 1196 N N . TYR A 1 156 ? -8.087 2.660 3.331 1.00 97.38 156 TYR A N 1
ATOM 1197 C CA . TYR A 1 156 ? -9.520 2.910 3.512 1.00 97.38 156 TYR A CA 1
ATOM 1198 C C . TYR A 1 156 ? -10.306 1.620 3.798 1.00 97.38 156 TYR A C 1
ATOM 1200 O O . TYR A 1 156 ? -9.739 0.530 3.857 1.00 97.38 156 TYR A O 1
ATOM 1208 N N . ASN A 1 157 ? -11.620 1.767 3.975 1.00 96.50 157 ASN A N 1
ATOM 1209 C CA . ASN A 1 157 ? -12.608 0.693 4.100 1.00 96.50 157 ASN A CA 1
ATOM 1210 C C . ASN A 1 157 ? -13.663 0.793 2.973 1.00 96.50 157 ASN A C 1
ATOM 1212 O O . ASN A 1 157 ? -13.958 1.900 2.515 1.00 96.50 157 ASN A O 1
ATOM 1216 N N . TRP A 1 158 ? -14.215 -0.338 2.516 1.00 80.69 158 TRP A N 1
ATOM 1217 C CA . TRP A 1 158 ? -15.190 -0.408 1.409 1.00 80.69 158 TRP A CA 1
ATOM 1218 C C . TRP A 1 158 ? -16.649 -0.174 1.852 1.00 80.69 158 TRP A C 1
ATOM 1220 O O . TRP A 1 158 ? -17.009 -0.309 3.049 1.00 80.69 158 TRP A O 1
#

Secondary structure (DSSP, 8-state):
---------------------SSEEEEEE-SSS--EEEE--EE-TTSBPPBHHHHHHHHHHHHHTTTEEEEEE---TT--PPPEEEEEETTEEEEEEESS--SS-EEEEHHHHHHHHHHHHHHHEETTEEPPEEEEEEE-BSSSTT--EEEEEEEEB-

Organism: NCBI:txid2512241

InterPro domains:
  IPR029226 Ecp2 effector protein-like [PF14856] (36-139)

pLDDT: mean 85.24, std 18.03, range [34.66, 98.81]

Radius of gyration: 21.49 Å; chains: 1; bounding box: 64×49×69 Å